Protein AF-A0A6A7SIG1-F1 (afdb_monomer_lite)

Organism: NCBI:txid527639

Radius of gyration: 13.6 Å; chains: 1; bounding box: 34×15×34 Å

InterPro domains:
  IPR001082 Fimbrial protein pilin [PF00114] (2-89)
  IPR045584 Pilin-like [SSF54523] (3-89)

Secondary structure (DSSP, 8-state):
-HHHHHHHSS-TTGGG-HHHHHHHHT--BTTB-TT-EEE-TT--EEEE--SSTTTT-EEEEEEEE-TTS-EEEEEEESS-GGGS-GGG-

pLDDT: mean 95.7, std 3.01, range [81.44, 98.5]

Sequence (89 aa):
MVEYYSHKGSFNNVASDTRITNSADQLSGTYFGTNSVTVTSSGTMEVAIDSGVHQGQTFTMVPKTASDGRLVGWRCGGLGAQYLPSSCR

Structure (mmCIF, N/CA/C/O backbone):
data_AF-A0A6A7SIG1-F1
#
_entry.id   AF-A0A6A7SIG1-F1
#
loop_
_atom_site.group_PDB
_atom_site.id
_atom_site.type_symbol
_atom_site.label_atom_id
_atom_site.label_alt_id
_atom_site.label_comp_id
_atom_site.label_asym_id
_atom_site.label_entity_id
_atom_site.label_seq_id
_atom_site.pdbx_PDB_ins_code
_atom_site.Cartn_x
_atom_site.Cartn_y
_atom_site.Cartn_z
_atom_site.occupancy
_atom_site.B_iso_or_equiv
_atom_site.auth_seq_id
_atom_site.auth_comp_id
_atom_site.auth_asym_id
_atom_site.auth_atom_id
_atom_site.pdbx_PDB_model_num
ATOM 1 N N . MET A 1 1 ? 8.414 4.573 -0.766 1.00 91.06 1 MET A N 1
ATOM 2 C CA . MET A 1 1 ? 8.108 3.506 -1.752 1.00 91.06 1 MET A CA 1
ATOM 3 C C . MET A 1 1 ? 8.496 3.879 -3.179 1.00 91.06 1 MET A C 1
ATOM 5 O O . MET A 1 1 ? 9.384 3.235 -3.714 1.00 91.06 1 MET A O 1
ATOM 9 N N . VAL A 1 2 ? 7.897 4.905 -3.801 1.00 92.94 2 VAL A N 1
ATOM 10 C CA . VAL A 1 2 ? 8.239 5.290 -5.192 1.00 92.94 2 VAL A CA 1
ATOM 11 C C . VAL A 1 2 ? 9.721 5.652 -5.340 1.00 92.94 2 VAL A C 1
ATOM 13 O O . VAL A 1 2 ? 10.379 5.152 -6.243 1.00 92.94 2 VAL A O 1
ATOM 16 N N . GLU A 1 3 ? 10.263 6.427 -4.400 1.00 92.88 3 GLU A N 1
ATOM 17 C CA . GLU A 1 3 ? 11.690 6.772 -4.365 1.00 92.88 3 GLU A CA 1
ATOM 18 C C . GLU A 1 3 ? 12.597 5.532 -4.225 1.00 92.88 3 GLU A C 1
ATOM 20 O O . GLU A 1 3 ? 13.594 5.391 -4.930 1.00 92.88 3 GLU A O 1
ATOM 25 N N . TYR A 1 4 ? 12.219 4.572 -3.372 1.00 94.62 4 TYR A N 1
ATOM 26 C CA . TYR A 1 4 ? 12.938 3.297 -3.258 1.00 94.62 4 TYR A CA 1
ATOM 27 C C . TYR A 1 4 ? 13.004 2.591 -4.615 1.00 94.62 4 TYR A C 1
ATOM 29 O O . TYR A 1 4 ? 14.081 2.194 -5.055 1.00 94.62 4 TYR A O 1
ATOM 37 N N . TYR A 1 5 ? 11.867 2.505 -5.312 1.00 95.38 5 TYR A N 1
ATOM 38 C CA . TYR A 1 5 ? 11.800 1.903 -6.638 1.00 95.38 5 TYR A CA 1
ATOM 39 C C . TYR A 1 5 ? 12.661 2.649 -7.659 1.00 95.38 5 TYR A C 1
ATOM 41 O O . TYR A 1 5 ? 13.376 2.009 -8.422 1.00 95.38 5 TYR A O 1
ATOM 49 N N . SER A 1 6 ? 12.651 3.987 -7.666 1.00 92.81 6 SER A N 1
ATOM 50 C CA . SER A 1 6 ? 13.479 4.759 -8.601 1.00 92.81 6 SER A CA 1
ATOM 51 C C . SER A 1 6 ? 14.978 4.559 -8.375 1.00 92.81 6 SER A C 1
ATOM 53 O O . SER A 1 6 ? 15.739 4.602 -9.335 1.00 92.81 6 SER A O 1
ATOM 55 N N . HIS A 1 7 ? 15.411 4.302 -7.137 1.00 93.31 7 HIS A N 1
ATOM 56 C CA . HIS A 1 7 ? 16.819 4.029 -6.834 1.00 93.31 7 HIS A CA 1
ATOM 57 C C . HIS A 1 7 ? 17.226 2.568 -7.034 1.00 93.31 7 HIS A C 1
ATOM 59 O O . HIS A 1 7 ? 18.375 2.297 -7.375 1.00 93.31 7 HIS A O 1
ATOM 65 N N . LYS A 1 8 ? 16.324 1.620 -6.762 1.00 94.06 8 LYS A N 1
ATOM 66 C CA . LYS A 1 8 ? 16.635 0.181 -6.752 1.00 94.06 8 LYS A CA 1
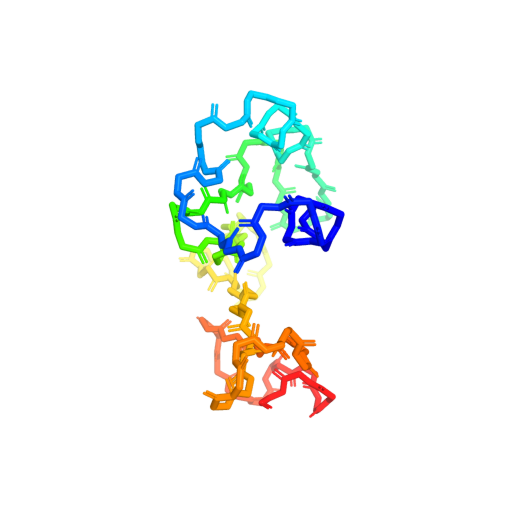ATOM 67 C C . LYS A 1 8 ? 16.172 -0.558 -8.006 1.00 94.06 8 LYS A C 1
ATOM 69 O O . LYS A 1 8 ? 16.608 -1.682 -8.229 1.00 94.06 8 LYS A O 1
ATOM 74 N N . GLY A 1 9 ? 15.285 0.037 -8.802 1.00 94.12 9 GLY A N 1
ATOM 75 C CA . GLY A 1 9 ? 14.671 -0.579 -9.983 1.00 94.12 9 GLY A CA 1
ATOM 76 C C . GLY A 1 9 ? 13.715 -1.737 -9.670 1.00 94.12 9 GLY A C 1
ATOM 77 O O . GLY A 1 9 ? 13.250 -2.409 -10.583 1.00 94.12 9 GLY A O 1
ATOM 78 N N . SER A 1 10 ? 13.448 -2.008 -8.392 1.00 94.38 10 SER A N 1
ATOM 79 C CA . SER A 1 10 ? 12.606 -3.106 -7.918 1.00 94.38 10 SER A CA 1
ATOM 80 C C . SER A 1 10 ? 12.153 -2.840 -6.481 1.00 94.38 10 SER A C 1
ATOM 82 O O . SER A 1 10 ? 12.775 -2.051 -5.769 1.00 94.38 10 SER A O 1
ATOM 84 N N . PHE A 1 11 ? 11.088 -3.515 -6.043 1.00 96.12 11 PHE A N 1
ATOM 85 C CA . PHE A 1 11 ? 10.674 -3.565 -4.637 1.00 96.12 11 PHE A CA 1
ATOM 86 C C . PHE A 1 11 ? 11.273 -4.741 -3.863 1.00 96.12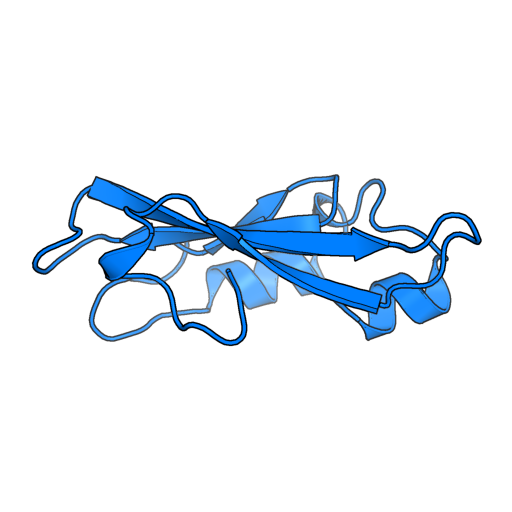 11 PHE A C 1
ATOM 88 O O . PHE A 1 11 ? 11.014 -4.853 -2.670 1.00 96.12 11 PHE A O 1
ATOM 95 N N . ASN A 1 12 ? 12.061 -5.606 -4.505 1.00 95.25 12 ASN A N 1
ATOM 96 C CA . ASN A 1 12 ? 12.652 -6.768 -3.846 1.00 95.25 12 ASN A CA 1
ATOM 97 C C . ASN A 1 12 ? 13.386 -6.362 -2.562 1.00 95.25 12 ASN A C 1
ATOM 99 O O .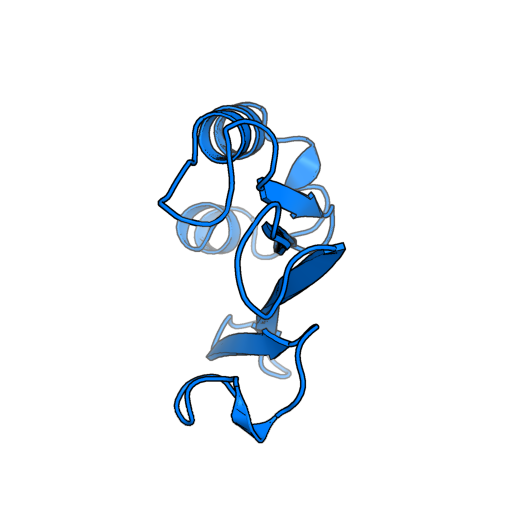 ASN A 1 12 ? 14.294 -5.534 -2.596 1.00 95.25 12 ASN A O 1
ATOM 103 N N . ASN A 1 13 ? 13.009 -6.993 -1.450 1.00 95.31 13 ASN A N 1
ATOM 104 C CA . ASN A 1 13 ? 13.565 -6.756 -0.114 1.00 95.31 13 ASN A CA 1
ATOM 105 C C . ASN A 1 13 ? 13.310 -5.344 0.440 1.00 95.31 13 ASN A C 1
ATOM 107 O O . ASN A 1 13 ? 14.017 -4.899 1.342 1.00 95.31 13 ASN A O 1
ATOM 111 N N . VAL A 1 14 ? 12.284 -4.637 -0.042 1.00 96.75 14 VAL A N 1
ATOM 112 C CA . VAL A 1 14 ? 11.902 -3.330 0.519 1.00 96.75 14 VAL A CA 1
ATOM 113 C C . VAL A 1 14 ? 11.504 -3.419 1.997 1.00 96.75 14 VAL A C 1
ATOM 115 O O . VAL A 1 14 ? 11.776 -2.492 2.752 1.00 96.75 14 VAL A O 1
ATOM 118 N N . ALA A 1 15 ? 10.970 -4.564 2.436 1.00 96.94 15 ALA A N 1
ATOM 119 C CA . ALA A 1 15 ? 10.691 -4.860 3.844 1.00 96.94 15 ALA A CA 1
ATOM 120 C C . ALA A 1 15 ? 11.948 -4.885 4.740 1.00 96.94 15 ALA A C 1
ATOM 122 O O . ALA A 1 15 ? 11.833 -4.891 5.958 1.00 96.94 15 ALA A O 1
ATOM 123 N N . SER A 1 16 ? 13.154 -4.910 4.161 1.00 97.12 16 SER A N 1
ATOM 124 C CA . SER A 1 16 ? 14.416 -4.808 4.903 1.00 97.12 16 SER A CA 1
ATOM 125 C C . SER A 1 16 ? 14.936 -3.367 5.022 1.00 97.12 16 SER A C 1
ATOM 127 O O . SER A 1 16 ? 15.930 -3.144 5.712 1.00 97.12 16 SER A O 1
ATOM 129 N N . ASP A 1 17 ? 14.311 -2.380 4.363 1.00 97.50 17 ASP A N 1
ATOM 130 C CA . ASP A 1 17 ? 14.640 -0.961 4.556 1.00 97.50 17 ASP A CA 1
ATOM 131 C C . ASP A 1 17 ? 13.961 -0.458 5.834 1.00 97.50 17 ASP A C 1
ATOM 133 O O . ASP A 1 17 ? 12.761 -0.173 5.858 1.00 97.50 17 ASP A O 1
ATOM 137 N N . THR A 1 18 ? 14.752 -0.322 6.899 1.00 97.06 18 THR A N 1
ATOM 138 C CA . THR A 1 18 ? 14.253 0.062 8.225 1.00 97.06 18 THR A CA 1
ATOM 139 C C . THR A 1 18 ? 13.598 1.438 8.248 1.00 97.06 18 THR A C 1
ATOM 141 O O . THR A 1 18 ? 12.733 1.689 9.079 1.00 97.06 18 THR A O 1
ATOM 144 N N . ARG A 1 19 ? 13.942 2.347 7.328 1.00 96.50 19 ARG A N 1
ATOM 145 C CA . ARG A 1 19 ? 13.270 3.653 7.254 1.00 96.50 19 ARG A CA 1
ATOM 146 C C . ARG A 1 19 ? 11.843 3.497 6.749 1.00 96.50 19 ARG A C 1
ATOM 148 O O . ARG A 1 19 ? 10.957 4.207 7.216 1.00 96.50 19 ARG A O 1
ATOM 155 N N . ILE A 1 20 ? 11.622 2.583 5.804 1.00 97.19 20 ILE A N 1
ATOM 156 C CA . ILE A 1 20 ? 10.294 2.297 5.256 1.00 97.19 20 ILE A CA 1
ATOM 157 C C . ILE A 1 20 ? 9.443 1.582 6.299 1.00 97.19 20 ILE A C 1
ATOM 159 O O . ILE A 1 20 ? 8.322 2.025 6.540 1.00 97.19 20 ILE A O 1
ATOM 163 N N . THR A 1 21 ? 9.972 0.541 6.947 1.00 97.12 21 THR A N 1
ATOM 164 C CA . THR A 1 21 ? 9.220 -0.191 7.977 1.00 97.12 21 THR A CA 1
ATOM 165 C C . THR A 1 21 ? 8.911 0.699 9.178 1.00 97.12 21 THR A C 1
ATOM 167 O O . THR A 1 21 ? 7.750 0.814 9.541 1.00 97.12 21 THR A O 1
ATOM 170 N N . ASN A 1 22 ? 9.880 1.469 9.688 1.00 97.56 22 ASN A N 1
ATOM 171 C CA . ASN A 1 22 ? 9.640 2.376 10.818 1.00 97.56 22 ASN A CA 1
ATOM 172 C C . ASN A 1 22 ? 8.619 3.472 10.485 1.00 97.56 22 ASN A C 1
ATOM 174 O O . ASN A 1 22 ? 7.881 3.912 11.364 1.00 97.56 22 ASN A O 1
ATOM 178 N N . SER A 1 23 ? 8.594 3.947 9.234 1.00 97.31 23 SER A N 1
ATOM 179 C CA . SER A 1 23 ? 7.578 4.909 8.795 1.00 97.31 23 SER A CA 1
ATOM 180 C C . SER A 1 23 ? 6.199 4.258 8.742 1.00 97.31 23 SER A C 1
ATOM 182 O O . SER A 1 23 ? 5.232 4.883 9.162 1.00 97.31 23 SER A O 1
ATOM 184 N N . ALA A 1 24 ? 6.104 3.019 8.248 1.00 97.56 24 ALA A N 1
ATOM 185 C CA . ALA A 1 24 ? 4.854 2.267 8.194 1.00 97.56 24 ALA A CA 1
ATOM 186 C C . ALA A 1 24 ? 4.302 1.971 9.599 1.00 97.56 24 ALA A C 1
ATOM 188 O O . ALA A 1 24 ? 3.122 2.209 9.844 1.00 97.56 24 ALA A O 1
ATOM 189 N N . ASP A 1 25 ? 5.162 1.583 10.542 1.00 97.94 25 ASP A N 1
ATOM 190 C CA . ASP A 1 25 ? 4.784 1.287 11.930 1.00 97.94 25 ASP A CA 1
ATOM 191 C C . ASP A 1 25 ? 4.169 2.498 12.654 1.00 97.94 25 ASP A C 1
ATOM 193 O O . ASP A 1 25 ? 3.341 2.352 13.553 1.00 97.94 25 ASP A O 1
ATOM 197 N N . GLN A 1 26 ? 4.537 3.714 12.249 1.00 97.94 26 GLN A N 1
ATOM 198 C CA . GLN A 1 26 ? 4.018 4.955 12.830 1.00 97.94 26 GLN A CA 1
ATOM 199 C C . GLN A 1 26 ? 2.704 5.426 12.196 1.00 97.94 26 GLN A C 1
ATOM 201 O O . GLN A 1 26 ? 2.046 6.313 12.747 1.00 97.94 26 GLN A O 1
ATOM 206 N N . LEU A 1 27 ? 2.307 4.864 11.049 1.00 97.81 27 LEU A N 1
ATOM 207 C CA . LEU A 1 27 ? 1.053 5.237 10.406 1.00 97.81 27 LEU A CA 1
ATOM 208 C C . LEU A 1 27 ? -0.126 4.810 11.274 1.00 97.81 27 LEU A C 1
ATOM 210 O O . LEU A 1 27 ? -0.199 3.688 11.763 1.00 97.81 27 LEU A O 1
ATOM 214 N N . SER A 1 28 ? -1.074 5.724 11.425 1.00 98.00 28 SER A N 1
ATOM 215 C CA . SER A 1 28 ? -2.340 5.491 12.108 1.00 98.00 28 SER A CA 1
ATOM 216 C C . SER A 1 28 ? -3.428 6.349 11.472 1.00 98.00 28 SER A C 1
ATOM 218 O O . SER A 1 28 ? -3.152 7.326 10.768 1.00 98.00 28 SER A O 1
ATOM 220 N N . GLY A 1 29 ? -4.676 5.973 11.708 1.00 96.88 29 GLY A N 1
ATOM 221 C CA . GLY A 1 29 ? -5.851 6.681 11.238 1.00 96.88 29 GLY A CA 1
ATOM 222 C C . GLY A 1 29 ? -7.081 6.321 12.061 1.00 96.88 29 GLY A C 1
ATOM 223 O O . GLY A 1 29 ? -7.007 5.619 13.062 1.00 96.88 29 GLY A O 1
ATOM 224 N N . THR A 1 30 ? -8.245 6.801 11.630 1.00 97.94 30 THR A N 1
ATOM 225 C CA . THR A 1 30 ? -9.513 6.573 12.343 1.00 97.94 30 THR A CA 1
ATOM 226 C C . THR A 1 30 ? -9.890 5.093 12.462 1.00 97.94 30 THR A C 1
ATOM 228 O O . THR A 1 30 ? -10.565 4.733 13.418 1.00 97.94 30 THR A O 1
ATOM 231 N N . TYR A 1 31 ? -9.476 4.261 11.499 1.00 97.94 31 TYR A N 1
ATOM 232 C CA . TYR A 1 31 ? -9.878 2.850 11.391 1.00 97.94 31 TYR A CA 1
ATOM 233 C C . TYR A 1 31 ? -8.712 1.853 11.493 1.00 97.94 31 TYR A C 1
ATOM 235 O O . TYR A 1 31 ? -8.881 0.675 11.174 1.00 97.94 31 TYR A O 1
ATOM 243 N N . PHE A 1 32 ? -7.516 2.339 11.830 1.00 98.38 32 PHE A N 1
ATOM 244 C CA . PHE A 1 32 ? -6.325 1.515 12.020 1.00 98.38 32 PHE A CA 1
ATOM 245 C C . PHE A 1 32 ? -5.328 2.221 12.948 1.00 98.38 32 PHE A C 1
ATOM 247 O O . PHE A 1 32 ? -5.041 3.408 12.786 1.00 98.38 32 PHE A O 1
ATOM 254 N N . GLY A 1 33 ? -4.778 1.498 13.915 1.00 97.88 33 GLY A N 1
ATOM 255 C CA . GLY A 1 33 ? -3.758 1.995 14.832 1.00 97.88 33 GLY A CA 1
ATOM 256 C C . GLY A 1 33 ? -2.336 1.936 14.270 1.00 97.88 33 GLY A C 1
ATOM 257 O O . GLY A 1 33 ? -2.091 1.441 13.168 1.00 97.88 33 GLY A O 1
ATOM 258 N N . THR A 1 34 ? -1.377 2.388 15.077 1.00 97.81 34 THR A N 1
ATOM 259 C CA . THR A 1 34 ? 0.054 2.167 14.817 1.00 97.81 34 THR A CA 1
ATOM 260 C C . THR A 1 34 ? 0.366 0.675 14.695 1.00 97.81 34 THR A C 1
ATOM 262 O O . THR A 1 34 ? -0.336 -0.168 15.253 1.00 97.81 34 THR A O 1
ATOM 265 N N . ASN A 1 35 ? 1.425 0.337 13.958 1.00 97.44 35 ASN A N 1
ATOM 266 C CA . ASN A 1 35 ? 1.825 -1.035 13.613 1.00 97.44 35 ASN A CA 1
ATOM 267 C C . ASN A 1 35 ? 0.785 -1.821 12.788 1.00 97.44 35 ASN A C 1
ATOM 269 O O . ASN A 1 35 ? 0.956 -3.018 12.571 1.00 97.44 35 ASN A O 1
ATOM 273 N N . SER A 1 36 ? -0.282 -1.173 12.303 1.00 97.94 36 SER A N 1
ATOM 274 C CA . SER A 1 36 ? -1.294 -1.826 11.456 1.00 97.94 36 SER A CA 1
ATOM 275 C C . SER A 1 36 ? -0.948 -1.780 9.968 1.00 97.94 36 SER A C 1
ATOM 277 O O . SER A 1 36 ? -1.650 -2.390 9.162 1.00 97.94 36 SER A O 1
ATOM 279 N N . VAL A 1 37 ? 0.112 -1.057 9.582 1.00 98.25 37 VAL A N 1
ATOM 280 C CA . VAL A 1 37 ? 0.581 -0.979 8.195 1.00 98.25 37 VAL A CA 1
ATOM 281 C C . VAL A 1 37 ? 1.843 -1.811 8.023 1.00 98.25 37 VAL A C 1
ATOM 283 O O . VAL A 1 37 ? 2.879 -1.502 8.598 1.00 98.25 37 VAL A O 1
ATOM 286 N N . THR A 1 38 ? 1.775 -2.838 7.182 1.00 98.19 38 THR A N 1
ATOM 287 C CA . THR A 1 38 ? 2.919 -3.683 6.821 1.00 98.19 38 THR A CA 1
ATOM 288 C C . THR A 1 38 ? 3.341 -3.418 5.380 1.00 98.19 38 THR A C 1
ATOM 290 O O . THR A 1 38 ? 2.505 -3.245 4.494 1.00 98.19 38 THR A O 1
ATOM 293 N N . VAL A 1 39 ? 4.650 -3.412 5.119 1.00 98.06 39 VAL A N 1
ATOM 294 C CA . VAL A 1 39 ? 5.201 -3.403 3.758 1.00 98.06 39 VAL A CA 1
ATOM 295 C C . VAL A 1 39 ? 5.851 -4.753 3.490 1.00 98.06 39 VAL A C 1
ATOM 297 O O . VAL A 1 39 ? 6.839 -5.116 4.120 1.00 98.06 39 VAL A O 1
ATOM 300 N N . THR A 1 40 ? 5.299 -5.504 2.544 1.00 97.81 40 THR A N 1
ATOM 301 C CA . THR A 1 40 ? 5.830 -6.815 2.141 1.00 97.81 40 THR A CA 1
ATOM 302 C C . THR A 1 40 ? 7.148 -6.683 1.370 1.00 97.81 40 THR A C 1
ATOM 304 O O . THR A 1 40 ? 7.456 -5.634 0.799 1.00 97.81 40 THR A O 1
ATOM 307 N N . SER A 1 41 ? 7.912 -7.773 1.251 1.00 96.62 41 SER A N 1
ATOM 308 C CA . SER A 1 41 ? 9.173 -7.798 0.487 1.00 96.62 41 SER A CA 1
ATOM 309 C C . SER A 1 41 ? 9.021 -7.521 -1.013 1.00 96.62 41 SER A C 1
ATOM 311 O O . SER A 1 41 ? 10.031 -7.312 -1.677 1.00 96.62 41 SER A O 1
ATOM 313 N N . SER A 1 42 ? 7.797 -7.538 -1.551 1.00 95.31 42 SER A N 1
ATOM 314 C CA . SER A 1 42 ? 7.469 -7.181 -2.940 1.00 95.31 42 SER A CA 1
ATOM 315 C C . SER A 1 42 ? 6.878 -5.772 -3.076 1.00 95.31 42 SER A C 1
ATOM 317 O O . SER A 1 42 ? 6.511 -5.354 -4.173 1.00 95.31 42 SER A O 1
ATOM 319 N N . GLY A 1 43 ? 6.792 -5.023 -1.974 1.00 96.44 43 GLY A N 1
ATOM 320 C CA . GLY A 1 43 ? 6.316 -3.643 -1.945 1.00 96.44 43 GLY A CA 1
ATOM 321 C C . GLY A 1 43 ? 4.805 -3.468 -1.898 1.00 96.44 43 GLY A C 1
ATOM 322 O O . GLY A 1 43 ? 4.342 -2.333 -1.993 1.00 96.44 43 GLY A O 1
ATOM 323 N N . THR A 1 44 ? 4.039 -4.545 -1.707 1.00 97.62 44 THR A N 1
ATOM 324 C CA . THR A 1 44 ? 2.624 -4.420 -1.328 1.00 97.62 44 THR A CA 1
ATOM 325 C C . THR A 1 44 ? 2.537 -3.805 0.062 1.00 97.62 44 THR A C 1
ATOM 327 O O . THR A 1 44 ? 3.204 -4.290 0.979 1.00 97.62 44 THR A O 1
ATOM 330 N N . MET A 1 45 ? 1.734 -2.751 0.196 1.00 98.06 45 MET A N 1
ATOM 331 C CA . MET A 1 45 ? 1.368 -2.164 1.485 1.00 98.06 45 MET A CA 1
ATOM 332 C C . MET A 1 45 ? 0.052 -2.783 1.945 1.00 98.06 45 MET A C 1
ATOM 334 O O . MET A 1 45 ? -0.908 -2.823 1.176 1.00 98.06 45 MET A O 1
ATOM 338 N N . GLU A 1 46 ? 0.007 -3.257 3.179 1.00 98.38 46 GLU A N 1
ATOM 339 C CA . GLU A 1 46 ? -1.140 -3.924 3.787 1.00 98.38 46 GLU A CA 1
ATOM 340 C C . GLU A 1 46 ? -1.560 -3.139 5.023 1.00 98.38 46 GLU A C 1
ATOM 342 O O . GLU A 1 46 ? -0.741 -2.903 5.904 1.00 98.38 46 GLU A O 1
ATOM 347 N N . VAL A 1 47 ? -2.818 -2.711 5.076 1.00 98.38 47 VAL A N 1
ATOM 348 C CA . VAL A 1 47 ? -3.390 -1.952 6.189 1.00 98.38 47 VAL A CA 1
ATOM 349 C C . VAL A 1 47 ? -4.438 -2.825 6.862 1.00 98.38 47 VAL A C 1
ATOM 351 O O . VAL A 1 47 ? -5.507 -3.056 6.292 1.00 98.38 47 VAL A O 1
ATOM 354 N N . ALA A 1 48 ? -4.129 -3.323 8.056 1.00 98.50 48 ALA A N 1
ATOM 355 C CA . ALA A 1 48 ? -5.080 -4.044 8.889 1.00 98.50 48 ALA A CA 1
ATOM 356 C C . ALA A 1 48 ? -6.101 -3.059 9.475 1.00 98.50 48 ALA A C 1
ATOM 358 O O . ALA A 1 48 ? -5.730 -2.089 10.134 1.00 98.50 48 ALA A O 1
ATOM 359 N N . ILE A 1 49 ? -7.387 -3.292 9.216 1.00 98.25 49 ILE A N 1
ATOM 360 C CA . ILE A 1 49 ? -8.476 -2.435 9.690 1.00 98.25 49 ILE A CA 1
ATOM 361 C C . ILE A 1 49 ? -8.944 -2.958 11.049 1.00 98.25 49 ILE A C 1
ATOM 363 O O . ILE A 1 49 ? -9.415 -4.092 11.162 1.00 98.25 49 ILE A O 1
ATOM 367 N N . ASP A 1 50 ? -8.830 -2.134 12.086 1.00 97.31 50 ASP A N 1
ATOM 368 C CA . ASP A 1 50 ? -9.101 -2.531 13.473 1.00 97.31 50 ASP A CA 1
ATOM 369 C C . ASP A 1 50 ? -10.507 -2.163 13.964 1.00 97.31 50 ASP A C 1
ATOM 371 O O . ASP A 1 50 ? -10.940 -2.638 15.018 1.00 97.31 50 ASP A O 1
ATOM 375 N N . SER A 1 51 ? -11.246 -1.359 13.195 1.00 97.88 51 SER A N 1
ATOM 376 C CA . SER A 1 51 ? -12.549 -0.827 13.592 1.00 97.88 51 SER A CA 1
ATOM 377 C C . SER A 1 51 ? -13.427 -0.432 12.396 1.00 97.88 51 SER A C 1
ATOM 379 O O . SER A 1 51 ? -12.977 -0.304 11.257 1.00 97.88 51 SER A O 1
ATOM 381 N N . GLY A 1 52 ? -14.727 -0.252 12.651 1.00 96.75 52 GLY A N 1
ATOM 382 C CA . GLY A 1 52 ? -15.713 0.111 11.630 1.00 96.75 52 GLY A CA 1
ATOM 383 C C . GLY A 1 52 ? -16.217 -1.075 10.800 1.00 96.75 52 GLY A C 1
ATOM 384 O O . GLY A 1 52 ? -16.056 -2.236 11.163 1.00 96.75 52 GLY A O 1
ATOM 385 N N . VAL A 1 53 ? -16.864 -0.780 9.668 1.00 96.69 53 VAL A N 1
ATOM 386 C CA . VAL A 1 53 ? -17.578 -1.783 8.844 1.00 96.69 53 VAL A CA 1
ATOM 387 C C . VAL A 1 53 ? -16.666 -2.820 8.176 1.00 96.69 53 VAL A C 1
ATOM 389 O O . VAL A 1 53 ? -17.148 -3.858 7.733 1.00 96.69 53 VAL A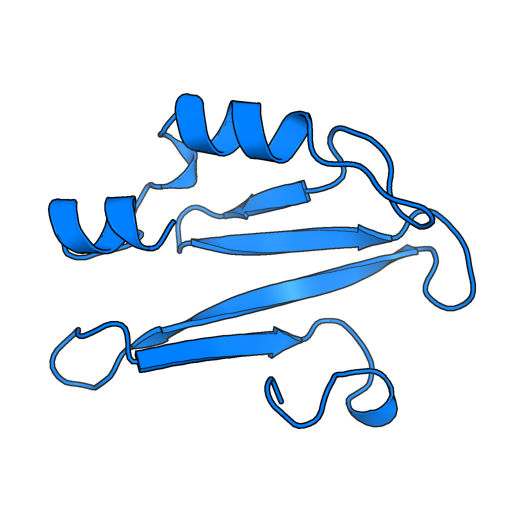 O 1
ATOM 392 N N . HIS A 1 54 ? -15.365 -2.539 8.110 1.00 97.38 54 HIS A N 1
ATOM 393 C CA . HIS A 1 54 ? -14.342 -3.421 7.547 1.00 97.38 54 HIS A CA 1
ATOM 394 C C . HIS A 1 54 ? -13.389 -3.970 8.616 1.00 97.38 54 HIS A C 1
ATOM 396 O O . HIS A 1 54 ? -12.315 -4.461 8.280 1.00 97.38 54 HIS A O 1
ATOM 402 N N . GLN A 1 55 ? -13.759 -3.883 9.898 1.00 98.06 55 GLN A N 1
ATOM 403 C CA . GLN A 1 55 ? -12.961 -4.426 10.993 1.00 98.06 55 GLN A CA 1
ATOM 404 C C . GLN A 1 55 ? -12.577 -5.891 10.734 1.00 98.06 55 GLN A C 1
ATOM 406 O O . GLN A 1 55 ? -13.413 -6.715 10.361 1.00 98.06 55 GLN A O 1
ATOM 411 N N . GLY A 1 56 ? -11.300 -6.211 10.950 1.00 97.69 56 GLY A N 1
ATOM 412 C CA . GLY A 1 56 ? -10.733 -7.540 10.723 1.00 97.69 56 GLY A CA 1
ATOM 413 C C . GLY A 1 56 ? -10.380 -7.835 9.263 1.00 97.69 56 GLY A C 1
ATOM 414 O O . GLY A 1 56 ? -9.880 -8.920 8.973 1.00 97.69 56 GLY A O 1
ATOM 415 N N . GLN A 1 57 ? -10.619 -6.900 8.341 1.00 98.31 57 GLN A N 1
ATOM 416 C CA . GLN A 1 57 ? -10.185 -7.003 6.949 1.00 98.31 57 GLN A CA 1
ATOM 417 C C . GLN A 1 57 ? -8.874 -6.239 6.728 1.00 98.31 57 GLN A C 1
ATOM 419 O O . GLN A 1 57 ? -8.529 -5.326 7.479 1.00 98.31 57 GLN A O 1
ATOM 424 N N . THR A 1 58 ? -8.163 -6.583 5.656 1.00 98.25 58 THR A N 1
ATOM 425 C CA . THR A 1 58 ? -6.912 -5.921 5.271 1.00 98.25 58 THR A CA 1
ATOM 426 C C . THR A 1 58 ? -7.103 -5.223 3.938 1.00 98.25 58 THR A C 1
ATOM 428 O O . THR A 1 58 ? -7.414 -5.869 2.942 1.00 98.25 58 THR A O 1
ATOM 431 N N . PHE A 1 59 ? -6.893 -3.911 3.894 1.00 97.75 59 PHE A N 1
ATOM 432 C CA . PHE A 1 59 ? -6.795 -3.171 2.639 1.00 97.75 59 PHE A CA 1
ATOM 433 C C . PHE A 1 59 ? -5.377 -3.298 2.078 1.00 97.75 59 PHE A C 1
ATOM 435 O O . PHE A 1 59 ? -4.404 -3.130 2.808 1.00 97.75 59 PHE A O 1
ATOM 442 N N . THR A 1 60 ? -5.237 -3.570 0.781 1.00 97.88 60 THR A N 1
ATOM 443 C CA . THR A 1 60 ? -3.917 -3.736 0.148 1.00 97.88 60 THR A CA 1
ATOM 444 C C . THR A 1 60 ? -3.689 -2.708 -0.946 1.00 97.88 60 THR A C 1
ATOM 446 O O . THR A 1 60 ? -4.586 -2.496 -1.757 1.00 97.88 60 THR A O 1
ATOM 449 N N . MET A 1 61 ? -2.476 -2.170 -1.059 1.00 97.12 61 MET A N 1
ATOM 450 C CA . MET A 1 61 ? -2.000 -1.410 -2.218 1.00 97.12 61 MET A CA 1
ATOM 451 C C . MET A 1 61 ? -0.817 -2.136 -2.856 1.00 97.12 61 MET A C 1
ATOM 453 O O . MET A 1 61 ? 0.281 -2.179 -2.303 1.00 97.12 61 MET A O 1
ATOM 457 N N . VAL A 1 62 ? -1.047 -2.696 -4.037 1.00 96.50 62 VAL A N 1
ATOM 458 C CA . VAL A 1 62 ? -0.102 -3.524 -4.787 1.00 96.50 62 VAL A CA 1
ATOM 459 C C . VAL A 1 62 ? 0.534 -2.686 -5.900 1.00 96.50 62 VAL A C 1
ATOM 461 O O . VAL A 1 62 ? -0.200 -2.094 -6.699 1.00 96.50 62 VAL A O 1
ATOM 464 N N . PRO A 1 63 ? 1.871 -2.622 -6.005 1.00 96.12 63 PRO A N 1
ATOM 465 C CA . PRO A 1 63 ? 2.522 -1.909 -7.095 1.00 96.12 63 PRO A CA 1
ATOM 466 C C . PRO A 1 63 ? 2.236 -2.583 -8.442 1.00 96.12 63 PRO A 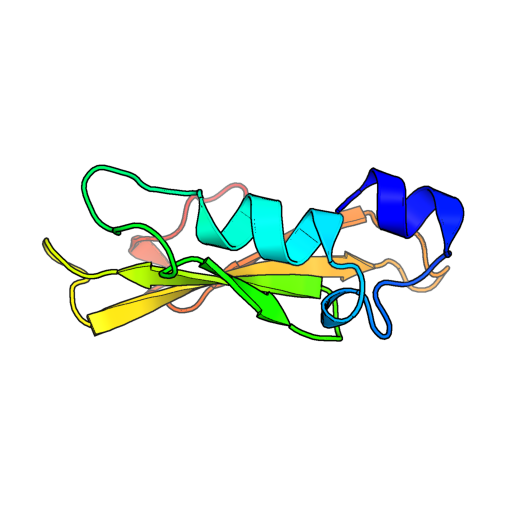C 1
ATOM 468 O O . PRO A 1 63 ? 2.251 -3.807 -8.561 1.00 96.12 63 PRO A O 1
ATOM 471 N N . LYS A 1 64 ? 2.002 -1.776 -9.479 1.00 95.06 64 LYS A N 1
ATOM 472 C CA . LYS A 1 64 ? 1.815 -2.239 -10.857 1.00 95.06 64 LYS A CA 1
ATOM 473 C C . LYS A 1 64 ? 3.007 -1.823 -11.705 1.00 95.06 64 LYS A C 1
ATOM 475 O O . LYS A 1 64 ? 3.274 -0.631 -11.858 1.00 95.06 64 LYS A O 1
ATOM 480 N N . THR A 1 65 ? 3.680 -2.796 -12.301 1.00 94.00 65 THR A N 1
ATOM 481 C CA . THR A 1 65 ? 4.771 -2.571 -13.250 1.00 94.00 65 THR A CA 1
ATOM 482 C C . THR A 1 65 ? 4.319 -2.871 -14.677 1.00 94.00 65 THR A C 1
ATOM 484 O O . THR A 1 65 ? 3.463 -3.726 -14.911 1.00 94.00 65 THR A O 1
ATOM 487 N N . ALA A 1 66 ? 4.851 -2.123 -15.641 1.00 94.00 66 ALA A N 1
ATOM 488 C CA . ALA A 1 66 ? 4.754 -2.479 -17.051 1.00 94.00 66 ALA A CA 1
ATOM 489 C C . ALA A 1 66 ? 5.746 -3.605 -17.388 1.00 94.00 66 ALA A C 1
ATOM 491 O O . ALA A 1 66 ? 6.626 -3.938 -16.593 1.00 94.00 66 ALA A O 1
ATOM 492 N N . SER A 1 67 ? 5.615 -4.191 -18.581 1.00 93.38 67 SER A N 1
ATOM 493 C CA . SER A 1 67 ? 6.499 -5.267 -19.054 1.00 93.38 67 SER A CA 1
ATOM 494 C C . SER A 1 67 ? 7.968 -4.845 -19.160 1.00 93.38 67 SER A C 1
ATOM 496 O O . SER A 1 67 ? 8.850 -5.691 -19.100 1.00 93.38 67 SER A O 1
ATOM 498 N N . ASP A 1 68 ? 8.225 -3.543 -19.306 1.00 91.31 68 ASP A N 1
ATOM 499 C CA . ASP A 1 68 ? 9.556 -2.925 -19.321 1.00 91.31 68 ASP A CA 1
ATOM 500 C C . ASP A 1 68 ? 10.139 -2.692 -17.910 1.00 91.31 68 ASP A C 1
ATOM 502 O O . ASP A 1 68 ? 11.223 -2.132 -17.774 1.00 91.31 68 ASP A O 1
ATOM 506 N N . GLY A 1 69 ? 9.428 -3.095 -16.850 1.00 90.06 69 GLY A N 1
ATOM 507 C CA . GLY A 1 69 ? 9.859 -2.910 -15.466 1.00 90.06 69 GLY A CA 1
ATOM 508 C C . GLY A 1 69 ? 9.652 -1.494 -14.925 1.00 90.06 69 GLY A C 1
ATOM 509 O O . GLY A 1 69 ? 10.100 -1.193 -13.822 1.00 90.06 69 GLY A O 1
ATOM 510 N N . ARG A 1 70 ? 8.961 -0.593 -15.628 1.00 93.06 70 ARG A N 1
ATOM 511 C CA . ARG A 1 70 ? 8.607 0.722 -15.074 1.00 93.06 70 ARG A CA 1
ATOM 512 C C . ARG A 1 70 ? 7.417 0.606 -14.122 1.00 93.06 70 ARG A C 1
ATOM 514 O O . ARG A 1 70 ? 6.419 -0.033 -14.450 1.00 93.06 70 ARG A O 1
ATOM 521 N N . LEU A 1 71 ? 7.482 1.277 -12.972 1.00 95.06 71 LEU A N 1
ATOM 522 C CA . LEU A 1 71 ? 6.325 1.458 -12.093 1.00 95.06 71 LEU A CA 1
ATOM 523 C C . LEU A 1 71 ? 5.292 2.353 -12.795 1.00 95.06 71 LEU A C 1
ATOM 525 O O . LEU A 1 71 ? 5.583 3.507 -13.100 1.00 95.06 71 LEU A O 1
ATOM 529 N N . VAL A 1 72 ? 4.098 1.821 -13.060 1.00 94.44 72 VAL A N 1
ATOM 530 C CA . VAL A 1 72 ? 3.023 2.524 -13.789 1.00 94.44 72 VAL A CA 1
ATOM 531 C C . VAL A 1 72 ? 1.816 2.861 -12.920 1.00 94.44 72 VAL A C 1
ATOM 533 O O . VAL A 1 72 ? 0.905 3.545 -13.378 1.00 94.44 72 VAL A O 1
ATOM 536 N N . GLY A 1 73 ? 1.788 2.397 -11.673 1.00 93.75 73 GLY A N 1
ATOM 537 C CA . GLY A 1 73 ? 0.739 2.761 -10.731 1.00 93.75 73 GLY A CA 1
ATOM 538 C C . GLY A 1 73 ? 0.611 1.783 -9.577 1.00 93.75 73 GLY A C 1
ATOM 539 O O . GLY A 1 73 ? 1.524 1.010 -9.285 1.00 93.75 73 GLY A O 1
ATOM 540 N N . TRP A 1 74 ? -0.556 1.827 -8.947 1.00 94.94 74 TRP A N 1
ATOM 541 C CA . TRP A 1 74 ? -0.926 0.997 -7.810 1.00 94.94 74 TRP A CA 1
ATOM 542 C C . TRP A 1 74 ? -2.323 0.434 -8.034 1.00 94.94 74 TRP A C 1
ATOM 544 O O . TRP A 1 74 ? -3.167 1.090 -8.642 1.00 94.94 74 TRP A O 1
ATOM 554 N N . ARG A 1 75 ? -2.553 -0.779 -7.542 1.00 96.12 75 ARG A N 1
ATOM 555 C CA . ARG A 1 75 ? -3.863 -1.419 -7.508 1.00 96.12 75 ARG A CA 1
ATOM 556 C C . ARG A 1 75 ? -4.245 -1.694 -6.066 1.00 96.12 75 ARG A C 1
ATOM 558 O O . ARG A 1 75 ? -3.448 -2.226 -5.302 1.00 96.12 75 ARG A O 1
ATOM 565 N N . CYS A 1 76 ? -5.465 -1.355 -5.716 1.00 96.88 76 CYS A N 1
ATOM 566 C CA . CYS A 1 76 ? -6.047 -1.560 -4.412 1.00 96.88 76 CYS A CA 1
ATOM 567 C C . CYS A 1 76 ? -6.791 -2.898 -4.366 1.00 96.88 76 CYS A C 1
ATOM 569 O O . CYS A 1 76 ? -7.284 -3.394 -5.379 1.00 96.88 76 CYS A O 1
ATOM 571 N N . GLY A 1 77 ? -6.866 -3.496 -3.183 1.00 96.88 77 GLY A N 1
ATOM 572 C CA . GLY A 1 77 ? -7.443 -4.821 -2.993 1.00 96.88 77 GLY A CA 1
ATOM 573 C C . GLY A 1 77 ? -7.761 -5.121 -1.534 1.00 96.88 77 GLY A C 1
ATOM 574 O O . GLY A 1 77 ? -7.785 -4.222 -0.693 1.00 96.88 77 GLY A O 1
ATOM 575 N N . GLY A 1 78 ? -8.031 -6.396 -1.258 1.00 96.00 78 GLY A N 1
ATOM 576 C CA . GLY A 1 78 ? -8.271 -6.917 0.091 1.00 96.00 78 GLY A CA 1
ATOM 577 C C . GLY A 1 78 ? -9.672 -6.649 0.663 1.00 96.00 78 GLY A C 1
ATOM 578 O O . GLY A 1 78 ? -10.106 -7.346 1.575 1.00 96.00 78 GLY A O 1
ATOM 579 N N . LEU A 1 79 ? -10.430 -5.731 0.057 1.00 96.19 79 LEU A N 1
ATOM 580 C CA . LEU A 1 79 ? -11.852 -5.496 0.326 1.00 96.19 79 LEU A CA 1
ATOM 581 C C . LEU A 1 79 ? -12.709 -5.854 -0.898 1.00 96.19 79 LEU A C 1
ATOM 583 O O . LEU A 1 79 ? -12.205 -5.999 -2.013 1.00 96.19 79 LEU A O 1
ATOM 587 N N . GLY A 1 80 ? -14.028 -5.954 -0.704 1.00 94.69 80 GLY A N 1
ATOM 588 C CA . GLY A 1 80 ? -14.974 -6.080 -1.818 1.00 94.69 80 GLY A CA 1
ATOM 589 C C . GLY A 1 80 ? -14.856 -4.897 -2.786 1.00 94.69 80 GLY A C 1
ATOM 590 O O . GLY A 1 80 ? -14.719 -3.753 -2.355 1.00 94.69 80 GLY A O 1
ATOM 591 N N . ALA A 1 81 ? -14.917 -5.155 -4.097 1.00 93.62 81 ALA A N 1
ATOM 592 C CA . ALA A 1 81 ? -14.652 -4.150 -5.133 1.00 93.62 81 ALA A CA 1
ATOM 593 C C . ALA A 1 81 ? -15.531 -2.892 -5.015 1.00 93.62 81 ALA A C 1
ATOM 595 O O . ALA A 1 81 ? -15.078 -1.794 -5.332 1.00 93.62 81 ALA A O 1
ATOM 596 N N . GLN A 1 82 ? -16.764 -3.028 -4.517 1.00 94.69 82 GLN A N 1
ATOM 597 C CA . GLN A 1 82 ? -17.676 -1.912 -4.264 1.00 94.69 82 GLN A CA 1
ATOM 598 C C . GLN A 1 82 ? -17.157 -0.918 -3.212 1.00 94.69 82 GLN A C 1
ATOM 600 O O . GLN A 1 82 ? -17.529 0.250 -3.265 1.00 94.69 82 GLN A O 1
ATOM 605 N N . TYR A 1 83 ? -16.281 -1.363 -2.305 1.00 95.19 83 TYR A N 1
ATOM 606 C CA . TYR A 1 83 ? -15.678 -0.551 -1.242 1.00 95.19 83 TYR A CA 1
ATOM 607 C C . TYR A 1 83 ? -14.332 0.060 -1.646 1.00 95.19 83 TYR A C 1
ATOM 609 O O . TYR A 1 83 ? -13.794 0.904 -0.934 1.00 95.19 83 TYR A O 1
ATOM 617 N N . LEU A 1 84 ? -13.778 -0.345 -2.792 1.00 95.06 84 LEU A N 1
ATOM 618 C CA . LEU A 1 84 ? -12.522 0.195 -3.302 1.00 95.06 84 LEU A CA 1
ATOM 619 C C . LEU A 1 84 ? -12.780 1.432 -4.179 1.00 95.06 84 LEU A C 1
ATOM 621 O O . LEU A 1 84 ? -13.704 1.400 -5.008 1.00 95.06 84 LEU A O 1
ATOM 625 N N . PRO A 1 85 ? -11.957 2.495 -4.072 1.00 90.94 85 PRO A N 1
ATOM 626 C CA . PRO A 1 85 ? -12.017 3.641 -4.976 1.00 90.94 85 PRO A CA 1
ATOM 627 C C . PRO A 1 85 ? -11.856 3.207 -6.434 1.00 90.94 85 PRO A C 1
ATOM 629 O O . PRO A 1 85 ? -10.967 2.420 -6.749 1.00 90.94 85 PRO A O 1
ATOM 632 N N . SER A 1 86 ? -12.679 3.743 -7.338 1.00 91.94 86 SER A N 1
ATOM 633 C CA . SER A 1 86 ? -12.653 3.378 -8.764 1.00 91.94 86 SER A CA 1
ATOM 634 C C . SER A 1 86 ? -11.297 3.619 -9.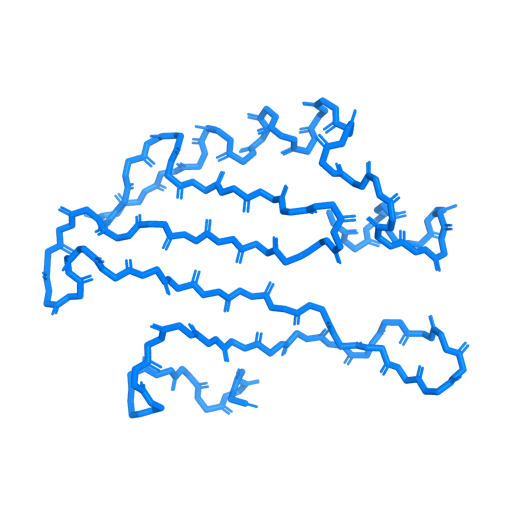429 1.00 91.94 86 SER A C 1
ATOM 636 O O . SER A 1 86 ? -10.906 2.855 -10.304 1.00 91.94 86 SER A O 1
ATOM 638 N N . SER A 1 87 ? -10.564 4.640 -8.983 1.00 88.12 87 SER A N 1
ATOM 639 C CA . SER A 1 87 ? -9.226 4.997 -9.468 1.00 88.12 87 SER A CA 1
ATOM 640 C C . SER A 1 87 ? -8.141 3.974 -9.132 1.00 88.12 87 SER A C 1
ATOM 642 O O . SER A 1 87 ? -7.044 4.060 -9.677 1.00 88.12 87 SER A O 1
ATOM 644 N N . CYS A 1 88 ? -8.425 3.039 -8.227 1.00 81.44 88 CYS A N 1
ATOM 645 C CA . CYS A 1 88 ? -7.458 2.075 -7.730 1.00 81.44 88 CYS A CA 1
ATOM 646 C C . CYS A 1 88 ? -7.989 0.635 -7.799 1.00 81.44 88 CYS A C 1
ATOM 648 O O . CYS A 1 88 ? -7.429 -0.244 -7.161 1.00 81.44 88 CYS A O 1
ATOM 650 N N . ARG A 1 89 ? -9.067 0.364 -8.538 1.00 82.56 89 ARG A N 1
ATOM 651 C CA . ARG A 1 89 ? -9.498 -1.019 -8.808 1.00 82.56 89 ARG A CA 1
ATOM 652 C C . ARG A 1 89 ? -8.581 -1.698 -9.826 1.00 82.56 89 ARG A C 1
ATOM 654 O O . ARG A 1 89 ? -8.076 -0.998 -10.731 1.00 82.56 89 ARG A O 1
#

Foldseek 3Di:
DVVCCVVPLFLAQVQVPVVVQVVQQCDDDPFAHGPQWHQDRRGKIWGQGCDDPQHRWIKIWHFDADPVSDGPGTAIDRDDPVPDDPVRD